Protein AF-A0A2D5GZ25-F1 (afdb_monomer_lite)

pLDDT: mean 78.48, std 19.44, range [35.41, 97.31]

Sequence (135 aa):
MCPQASTCPARTRSCSPQRFVLRSLDQDFFEEVLTRMRDPVFRQKLSERMWKSEGLFAEAKQNHGLSRARYRGRVKVQIQAYLSATAQNLKRLVKAFCFLLLAWWSRRRMTTTHTLHIPRKWDFSTRPFLFKNIC

Foldseek 3Di:
DDPCVVVDPVVPDDDDPDDDDDDDPCNVVVVVVVVVCVDPVNVVVVLVCCLPVVVLVVCCVPPVVLVDQPDDDDVSSVVSVVVSVVVVVVVVVVVVVVVVVVVVVVVVVPPPDDDDDDDDDDPPDSRDPPPPDPD

Radius of gyration: 27.46 Å; chains: 1; bounding box: 54×78×46 Å

Secondary structure (DSSP, 8-state):
--TTTTT-TTTS-S---PPP----TTHHHHHHHHHHTTSHHHHHHHHHHIIIIIHHHHHHHHHSSTTS-SSSSHHHHHHHHHHHHHHHHHHHHHHHHHHHHHHHHHHHHTTS------PPP-----S--------

Structure (mmCIF, N/CA/C/O backbone):
data_AF-A0A2D5GZ25-F1
#
_entry.id   AF-A0A2D5GZ25-F1
#
loop_
_atom_site.group_PDB
_atom_site.id
_atom_site.type_symbol
_atom_site.label_atom_id
_atom_site.label_alt_id
_atom_site.label_comp_id
_atom_site.label_asym_id
_atom_site.label_entity_id
_atom_site.label_seq_id
_atom_site.pdbx_PDB_ins_code
_atom_site.Cartn_x
_atom_site.Cartn_y
_atom_site.Cartn_z
_atom_site.occupancy
_atom_site.B_iso_or_equiv
_atom_site.auth_seq_id
_atom_site.auth_comp_id
_atom_site.auth_asym_id
_atom_site.auth_atom_id
_atom_site.pdbx_PDB_model_num
ATOM 1 N N . MET A 1 1 ? 13.428 -31.730 -21.733 1.00 55.78 1 MET A N 1
ATOM 2 C CA . MET A 1 1 ? 14.803 -31.592 -22.269 1.00 55.78 1 MET A CA 1
ATOM 3 C C . MET A 1 1 ? 14.927 -30.220 -22.915 1.00 55.78 1 MET A C 1
ATOM 5 O O . MET A 1 1 ? 13.941 -29.770 -23.479 1.00 55.78 1 MET A O 1
ATOM 9 N N . CYS A 1 2 ? 16.062 -29.525 -22.786 1.00 61.91 2 CYS A N 1
ATOM 10 C CA . CYS A 1 2 ? 16.201 -28.168 -23.331 1.00 61.91 2 CYS A CA 1
ATOM 11 C C . CYS A 1 2 ? 16.217 -28.205 -24.877 1.00 61.91 2 CYS A C 1
ATOM 13 O O . CYS A 1 2 ? 17.092 -28.868 -25.435 1.00 61.91 2 CYS A O 1
ATOM 15 N N . PRO A 1 3 ? 15.299 -27.508 -25.575 1.00 72.19 3 PRO A N 1
ATOM 16 C CA . PRO A 1 3 ? 15.180 -27.567 -27.037 1.00 72.19 3 PRO A CA 1
ATOM 17 C C . PRO A 1 3 ? 16.359 -26.915 -27.778 1.00 72.19 3 PRO A C 1
ATOM 19 O O . PRO A 1 3 ? 16.584 -27.206 -28.944 1.00 72.19 3 PRO A O 1
ATOM 22 N N . GLN A 1 4 ? 17.147 -26.078 -27.098 1.00 69.44 4 GLN A N 1
ATOM 23 C CA . GLN A 1 4 ? 18.333 -25.407 -27.650 1.00 69.44 4 GLN A CA 1
ATOM 24 C C . GLN A 1 4 ? 19.646 -26.123 -27.284 1.00 69.44 4 GLN A C 1
ATOM 26 O O . GLN A 1 4 ? 20.734 -25.570 -27.434 1.00 69.44 4 GLN A O 1
ATOM 31 N N . ALA A 1 5 ? 19.574 -27.361 -26.779 1.00 64.94 5 ALA A N 1
ATOM 32 C CA . ALA A 1 5 ? 20.740 -28.101 -26.289 1.00 64.94 5 ALA A CA 1
ATOM 33 C C . ALA A 1 5 ? 21.786 -28.436 -27.370 1.00 64.94 5 ALA A C 1
ATOM 35 O O . ALA A 1 5 ? 22.935 -28.707 -27.018 1.00 64.94 5 ALA A O 1
ATOM 36 N N . SER A 1 6 ? 21.406 -28.438 -28.651 1.00 68.19 6 SER A N 1
ATOM 37 C CA . SER A 1 6 ? 22.305 -28.655 -29.796 1.00 68.19 6 SER A CA 1
ATOM 38 C C . SER A 1 6 ? 23.146 -27.424 -30.139 1.00 68.19 6 SER A C 1
ATOM 40 O O . SER A 1 6 ? 24.282 -27.565 -30.576 1.00 68.19 6 SER A O 1
ATOM 42 N N . THR A 1 7 ? 22.606 -26.226 -29.914 1.00 68.75 7 THR A N 1
ATOM 43 C CA . THR A 1 7 ? 23.230 -24.944 -30.289 1.00 68.75 7 THR A CA 1
ATOM 44 C C . THR A 1 7 ? 23.803 -24.215 -29.073 1.00 68.75 7 THR A C 1
ATOM 46 O O . THR A 1 7 ? 24.387 -23.145 -29.203 1.00 68.75 7 THR A O 1
ATOM 49 N N . CYS A 1 8 ? 23.630 -24.772 -27.869 1.00 66.88 8 CYS A N 1
ATOM 50 C CA . CYS A 1 8 ? 24.001 -24.124 -26.621 1.00 66.88 8 CYS A CA 1
ATOM 51 C C . CYS A 1 8 ? 25.532 -24.005 -26.488 1.00 66.88 8 CYS A C 1
ATOM 53 O O . CYS A 1 8 ? 26.198 -25.018 -26.243 1.00 66.88 8 CYS A O 1
ATOM 55 N N . PRO A 1 9 ? 26.103 -22.786 -26.548 1.00 62.00 9 PRO A N 1
ATOM 56 C CA . PRO A 1 9 ? 27.545 -22.588 -26.406 1.00 62.00 9 PRO A CA 1
ATOM 57 C C . PRO A 1 9 ? 28.058 -22.957 -25.002 1.00 62.00 9 PRO A C 1
ATOM 59 O O . PRO A 1 9 ? 29.251 -23.183 -24.825 1.00 62.00 9 PRO A O 1
ATOM 62 N N . ALA A 1 10 ? 27.166 -23.069 -24.007 1.00 60.34 10 ALA A N 1
ATOM 63 C CA . ALA A 1 10 ? 27.509 -23.499 -22.651 1.00 60.34 10 ALA A CA 1
ATOM 64 C C . ALA A 1 10 ? 27.796 -25.010 -22.540 1.00 60.34 10 ALA A C 1
ATOM 66 O O . ALA A 1 10 ? 28.443 -25.431 -21.587 1.00 60.34 10 ALA A O 1
ATOM 67 N N . ARG A 1 11 ? 27.338 -25.835 -23.497 1.00 56.84 11 ARG A N 1
ATOM 68 C CA . ARG A 1 11 ? 27.581 -27.290 -23.492 1.00 56.84 11 ARG A CA 1
ATOM 69 C C . ARG A 1 11 ? 28.944 -27.661 -24.085 1.00 56.84 11 ARG A C 1
ATOM 71 O O . ARG A 1 11 ? 29.456 -28.738 -23.799 1.00 56.84 11 ARG A O 1
ATOM 78 N N . THR A 1 12 ? 29.529 -26.796 -24.913 1.00 58.59 12 THR A N 1
ATOM 79 C CA . THR A 1 12 ? 30.676 -27.138 -25.765 1.00 58.59 12 THR A CA 1
ATOM 80 C C . THR A 1 12 ? 32.055 -26.875 -25.164 1.00 58.59 12 THR A C 1
ATOM 82 O O . THR A 1 12 ? 33.028 -27.264 -25.806 1.00 58.59 12 THR A O 1
ATOM 85 N N . ARG A 1 13 ? 32.223 -26.248 -23.985 1.00 57.78 13 ARG A N 1
ATOM 86 C CA . ARG A 1 13 ? 33.580 -25.933 -23.479 1.00 57.78 13 ARG A CA 1
ATOM 87 C C . ARG A 1 13 ? 33.722 -25.961 -21.957 1.00 57.78 13 ARG A C 1
ATOM 89 O O . ARG A 1 13 ? 32.913 -25.382 -21.244 1.00 57.78 13 ARG A O 1
ATOM 96 N N . SER A 1 14 ? 34.810 -26.576 -21.486 1.00 54.69 14 SER A N 1
ATOM 97 C CA . SER A 1 14 ? 35.151 -26.743 -20.066 1.00 54.69 14 SER A CA 1
ATOM 98 C C . SER A 1 14 ? 35.968 -25.596 -19.451 1.00 54.69 14 SER A C 1
ATOM 100 O O . SER A 1 14 ? 35.922 -25.442 -18.240 1.00 54.69 14 SER A O 1
ATOM 102 N N . CYS A 1 15 ? 36.665 -24.759 -20.232 1.00 54.62 15 CYS A N 1
ATOM 103 C CA . CYS A 1 15 ? 37.500 -23.664 -19.706 1.00 54.62 15 CYS A CA 1
ATOM 104 C C . CYS A 1 15 ? 37.653 -22.523 -20.732 1.00 54.62 15 CYS A C 1
ATOM 106 O O . CYS A 1 15 ? 38.510 -22.598 -21.608 1.00 54.62 15 CYS A O 1
ATOM 108 N N . SER A 1 16 ? 36.861 -21.447 -20.647 1.00 55.41 16 SER A N 1
ATOM 109 C CA . SER A 1 16 ? 37.136 -20.207 -21.400 1.00 55.41 16 SER A CA 1
ATOM 110 C C . SER A 1 16 ? 36.870 -18.963 -20.539 1.00 55.41 16 SER A C 1
ATOM 112 O O . SER A 1 16 ? 35.940 -18.999 -19.733 1.00 55.41 16 SER A O 1
ATOM 114 N N . PRO A 1 17 ? 37.635 -17.861 -20.693 1.00 62.69 17 PRO A N 1
ATOM 115 C CA . PRO A 1 17 ? 37.488 -16.628 -19.910 1.00 62.69 17 PRO A CA 1
ATOM 116 C C . PRO A 1 17 ? 36.315 -15.759 -20.406 1.00 62.69 17 PRO A C 1
ATOM 118 O O . PRO A 1 17 ? 36.423 -14.538 -20.514 1.00 62.69 17 PRO A O 1
ATOM 121 N N . GLN A 1 18 ? 35.197 -16.378 -20.786 1.00 63.06 18 GLN A N 1
ATOM 122 C CA . GLN A 1 18 ? 34.042 -15.666 -21.326 1.00 63.06 18 GLN A CA 1
ATOM 123 C C . GLN A 1 18 ? 33.069 -15.268 -20.215 1.00 63.06 18 GLN A C 1
ATOM 125 O O . GLN A 1 18 ? 32.789 -16.032 -19.293 1.00 63.06 18 GLN A O 1
ATOM 130 N N . ARG A 1 19 ? 32.535 -14.045 -20.315 1.00 62.06 19 ARG A N 1
ATOM 131 C CA . ARG A 1 19 ? 31.477 -13.549 -19.429 1.00 62.06 19 ARG A CA 1
ATOM 132 C C . ARG A 1 19 ? 30.191 -14.331 -19.698 1.00 62.06 19 ARG A C 1
ATOM 134 O O . ARG A 1 19 ? 29.645 -14.258 -20.795 1.00 62.06 19 ARG A O 1
ATOM 141 N N . PHE A 1 20 ? 29.697 -15.044 -18.692 1.00 67.38 20 PHE A N 1
ATOM 142 C CA . PHE A 1 20 ? 28.394 -15.697 -18.755 1.00 67.38 20 PHE A CA 1
ATOM 143 C C . PHE A 1 20 ? 27.280 -14.678 -18.505 1.00 67.38 20 PHE A C 1
ATOM 145 O O . PHE A 1 20 ? 27.363 -13.874 -17.577 1.00 67.38 20 PHE A O 1
ATOM 152 N N . VAL A 1 21 ? 26.219 -14.737 -19.312 1.00 70.25 21 VAL A N 1
ATOM 153 C CA . VAL A 1 21 ? 24.970 -14.011 -19.056 1.00 70.25 21 VAL A CA 1
ATOM 154 C C . VAL A 1 21 ? 23.921 -15.038 -18.656 1.00 70.25 21 VAL A C 1
ATOM 156 O O . VAL A 1 21 ? 23.482 -15.841 -19.477 1.00 70.25 21 VAL A O 1
ATOM 159 N N . LEU A 1 22 ? 23.530 -15.029 -17.382 1.00 74.56 22 LEU A N 1
ATOM 160 C CA . LEU A 1 22 ? 22.429 -15.852 -16.899 1.00 74.56 22 LEU A CA 1
ATOM 161 C C . LEU A 1 22 ? 21.109 -15.195 -17.322 1.00 74.56 22 LEU A C 1
ATOM 163 O O . LEU A 1 22 ? 20.763 -14.116 -16.844 1.00 74.56 22 LEU A O 1
ATOM 167 N N . ARG A 1 23 ? 20.389 -15.838 -18.241 1.00 80.12 23 ARG A N 1
ATOM 168 C CA . ARG A 1 23 ? 19.057 -15.428 -18.703 1.00 80.12 23 ARG A CA 1
ATOM 169 C C . ARG A 1 23 ? 18.010 -16.376 -18.119 1.00 80.12 23 ARG A C 1
ATOM 171 O O . ARG A 1 23 ? 18.195 -17.590 -18.156 1.00 80.12 23 ARG A O 1
ATOM 178 N N . SER A 1 24 ? 16.937 -15.819 -17.557 1.00 86.19 24 SER A N 1
ATOM 179 C CA . SER A 1 24 ? 15.796 -16.606 -17.074 1.00 86.19 24 SER A CA 1
ATOM 180 C C . SER A 1 24 ? 14.993 -17.179 -18.251 1.00 86.19 24 SER A C 1
ATOM 182 O O . SER A 1 24 ? 15.032 -16.619 -19.346 1.00 86.19 24 SER A O 1
ATOM 184 N N . LEU A 1 25 ? 14.273 -18.289 -18.043 1.00 87.56 25 LEU A N 1
ATOM 185 C CA . LEU A 1 25 ? 13.398 -18.863 -19.080 1.00 87.56 25 LEU A CA 1
ATOM 186 C C . LEU A 1 25 ? 12.261 -17.901 -19.458 1.00 87.56 25 LEU A C 1
ATOM 188 O O . LEU A 1 25 ? 11.886 -17.828 -20.620 1.00 87.56 2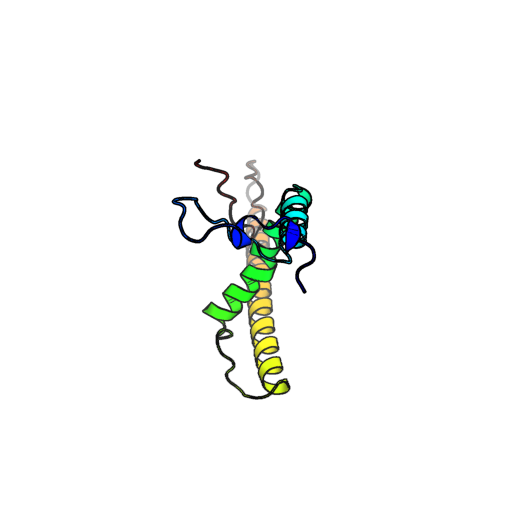5 LEU A O 1
ATOM 192 N N . ASP A 1 26 ? 11.778 -17.119 -18.491 1.00 90.00 26 ASP A N 1
ATOM 193 C CA . ASP A 1 26 ? 10.664 -16.179 -18.656 1.00 90.00 26 ASP A CA 1
ATOM 194 C C . ASP A 1 26 ? 11.123 -14.766 -19.049 1.00 90.00 26 ASP A C 1
ATOM 196 O O . ASP A 1 26 ? 10.378 -13.793 -18.910 1.00 90.00 26 ASP A O 1
ATOM 200 N N . GLN A 1 27 ? 12.367 -14.616 -19.507 1.00 88.38 27 GLN A N 1
ATOM 201 C CA . GLN A 1 27 ? 12.946 -13.303 -19.767 1.00 88.38 27 GLN A CA 1
ATOM 202 C C . GLN A 1 27 ? 12.160 -12.502 -20.808 1.00 88.38 27 GLN A C 1
ATOM 204 O O . GLN A 1 27 ? 12.026 -11.287 -20.662 1.00 88.38 27 GLN A O 1
ATOM 209 N N . ASP A 1 28 ? 11.617 -13.176 -21.817 1.00 90.56 28 ASP A N 1
ATOM 210 C CA . ASP A 1 28 ? 10.854 -12.534 -22.884 1.00 90.56 28 ASP A CA 1
ATOM 211 C C . ASP A 1 28 ? 9.608 -11.830 -22.318 1.00 90.56 28 ASP A C 1
ATOM 213 O O . ASP A 1 28 ? 9.317 -10.693 -22.689 1.00 90.56 28 ASP A O 1
ATOM 217 N N . PHE A 1 29 ? 8.946 -12.425 -21.315 1.00 92.31 29 PHE A N 1
ATOM 218 C CA . PHE A 1 29 ? 7.833 -11.787 -20.603 1.00 92.31 29 PHE A CA 1
ATOM 219 C C . PHE A 1 29 ? 8.282 -10.547 -19.826 1.00 92.31 29 PHE A C 1
ATOM 221 O O . PHE A 1 29 ? 7.594 -9.523 -19.827 1.00 92.31 29 PHE A O 1
ATOM 228 N N . PHE A 1 30 ? 9.446 -10.601 -19.170 1.00 89.94 30 PHE A N 1
ATOM 229 C CA . PHE A 1 30 ? 9.995 -9.433 -18.478 1.00 89.94 30 PHE A CA 1
ATOM 230 C C . PHE A 1 30 ? 10.311 -8.299 -19.456 1.00 89.94 30 PHE A C 1
ATOM 232 O O . PHE A 1 30 ? 9.987 -7.145 -19.177 1.00 89.94 30 PHE A O 1
ATOM 239 N N . GLU A 1 31 ? 10.905 -8.601 -20.610 1.00 92.69 31 GLU A N 1
ATOM 240 C CA . GLU A 1 31 ? 11.197 -7.605 -21.646 1.00 92.69 31 GLU A CA 1
ATOM 241 C C . GLU A 1 31 ? 9.931 -6.993 -22.239 1.00 92.69 31 GLU A C 1
ATOM 243 O O . GLU A 1 31 ? 9.862 -5.777 -22.447 1.00 92.69 31 GLU A O 1
ATOM 248 N N . GLU A 1 32 ? 8.904 -7.807 -22.456 1.00 93.81 32 GLU A N 1
ATOM 249 C CA . GLU A 1 32 ? 7.600 -7.360 -22.926 1.00 93.81 32 GLU A CA 1
ATOM 250 C C . GLU A 1 32 ? 6.957 -6.386 -21.924 1.00 93.81 32 GLU A C 1
ATOM 252 O O . GLU A 1 32 ? 6.532 -5.284 -22.289 1.00 93.81 32 GLU A O 1
ATOM 257 N N . VAL A 1 33 ? 6.957 -6.736 -20.632 1.00 91.56 33 VAL A N 1
ATOM 258 C CA . VAL A 1 33 ? 6.477 -5.859 -19.554 1.00 91.56 33 VAL A CA 1
ATOM 259 C C . VAL A 1 33 ? 7.300 -4.573 -19.491 1.00 91.56 33 VAL A C 1
ATOM 261 O O . VAL A 1 33 ? 6.721 -3.489 -19.479 1.00 91.56 33 VAL A O 1
ATOM 264 N N . LEU A 1 34 ? 8.633 -4.649 -19.522 1.00 91.38 34 LEU A N 1
ATOM 265 C CA . LEU A 1 34 ? 9.510 -3.470 -19.518 1.00 91.38 34 LEU A CA 1
ATOM 266 C C . LEU A 1 34 ? 9.271 -2.561 -20.728 1.00 91.38 34 LEU A C 1
ATOM 268 O O . LEU A 1 34 ? 9.388 -1.337 -20.633 1.00 91.38 34 LEU A O 1
ATOM 272 N N . THR A 1 35 ? 8.925 -3.140 -21.875 1.00 92.81 35 THR A N 1
ATOM 273 C CA . THR A 1 35 ? 8.547 -2.389 -23.074 1.00 92.81 35 THR A CA 1
ATOM 274 C C . THR A 1 35 ? 7.231 -1.653 -22.861 1.00 92.81 35 THR A C 1
ATOM 276 O O . THR A 1 35 ? 7.170 -0.451 -23.108 1.00 92.81 35 THR A O 1
ATOM 279 N N . ARG A 1 36 ? 6.221 -2.307 -22.278 1.00 9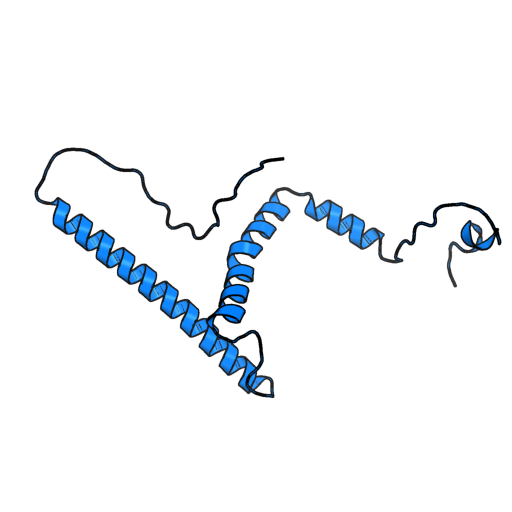0.00 36 ARG A N 1
ATOM 280 C CA . ARG A 1 36 ? 4.960 -1.651 -21.889 1.00 90.00 36 ARG A CA 1
ATOM 281 C C . ARG A 1 36 ? 5.154 -0.565 -20.829 1.00 90.00 36 ARG A C 1
ATOM 283 O O . ARG A 1 36 ? 4.521 0.481 -20.904 1.00 90.00 36 ARG A O 1
ATOM 290 N N . MET A 1 37 ? 6.069 -0.757 -19.877 1.00 90.69 37 MET A N 1
ATOM 291 C CA . MET A 1 37 ? 6.373 0.234 -18.834 1.00 90.69 37 MET A CA 1
ATOM 292 C C . MET A 1 37 ? 7.006 1.531 -19.372 1.00 90.69 37 MET A C 1
ATOM 294 O O . MET A 1 37 ? 7.059 2.537 -18.655 1.00 90.69 37 MET A O 1
ATOM 298 N N . ARG A 1 38 ? 7.511 1.535 -20.614 1.00 90.62 38 ARG A N 1
ATOM 299 C CA . ARG A 1 38 ? 8.048 2.743 -21.262 1.00 90.62 38 ARG A CA 1
ATOM 300 C C . ARG A 1 38 ? 6.958 3.708 -21.724 1.00 90.62 38 ARG A C 1
ATOM 302 O O . ARG A 1 38 ? 7.268 4.887 -21.885 1.00 90.62 38 ARG A O 1
ATOM 309 N N . ASP A 1 39 ? 5.719 3.244 -21.875 1.00 93.56 39 ASP A N 1
ATOM 310 C CA . ASP A 1 39 ? 4.584 4.084 -22.255 1.00 93.56 39 ASP A CA 1
ATOM 311 C C . ASP A 1 39 ? 4.401 5.246 -21.246 1.00 93.56 39 ASP A C 1
ATOM 313 O O . ASP A 1 39 ? 4.332 5.011 -20.029 1.00 93.56 39 ASP A O 1
ATOM 317 N N . PRO A 1 40 ? 4.329 6.514 -21.703 1.00 92.56 40 PRO A N 1
ATOM 318 C CA . PRO A 1 40 ? 4.076 7.657 -20.826 1.00 92.56 40 PRO A CA 1
ATOM 319 C C . PRO A 1 40 ? 2.785 7.523 -20.005 1.00 92.56 40 PRO A C 1
ATOM 321 O O . PRO A 1 40 ? 2.762 7.938 -18.842 1.00 92.56 40 PRO A O 1
ATOM 324 N N . VAL A 1 41 ? 1.735 6.907 -20.557 1.00 93.38 41 VAL A N 1
ATOM 325 C CA . VAL A 1 41 ? 0.468 6.682 -19.846 1.00 93.38 41 VAL A CA 1
ATOM 326 C C . VAL A 1 41 ? 0.687 5.728 -18.677 1.00 93.38 41 VAL A C 1
ATOM 328 O O . VAL A 1 41 ? 0.243 5.998 -17.556 1.00 93.38 41 VAL A O 1
ATOM 331 N N . PHE A 1 42 ? 1.435 4.645 -18.904 1.00 92.38 42 PHE A N 1
ATOM 332 C CA . PHE A 1 42 ? 1.785 3.691 -17.857 1.00 92.38 42 PHE A CA 1
ATOM 333 C C . PHE A 1 42 ? 2.563 4.375 -16.728 1.00 92.38 42 PHE A C 1
ATOM 335 O O . PHE A 1 42 ? 2.221 4.226 -15.553 1.00 92.38 42 PHE A O 1
ATOM 342 N N . ARG A 1 43 ? 3.567 5.191 -17.071 1.00 90.25 43 ARG A N 1
ATOM 343 C CA . ARG A 1 43 ? 4.368 5.938 -16.087 1.00 90.25 43 ARG A CA 1
ATOM 344 C C . ARG A 1 43 ? 3.521 6.892 -15.251 1.00 90.25 43 ARG A C 1
ATOM 346 O O . ARG A 1 43 ? 3.709 6.974 -14.036 1.00 90.25 43 ARG A O 1
ATOM 353 N N . GLN A 1 44 ? 2.563 7.585 -15.867 1.00 91.81 44 GLN A N 1
ATOM 354 C CA . GLN A 1 44 ? 1.647 8.461 -15.139 1.00 91.81 44 GLN A CA 1
ATOM 355 C C . GLN A 1 44 ? 0.774 7.671 -14.156 1.00 91.81 44 GLN A C 1
ATOM 357 O O . GLN A 1 44 ? 0.649 8.067 -12.996 1.00 91.81 44 GLN A O 1
ATOM 362 N N . LYS A 1 45 ? 0.200 6.541 -14.587 1.00 92.56 45 LYS A N 1
ATOM 363 C CA . LYS A 1 45 ? -0.613 5.672 -13.719 1.00 92.56 45 LYS A CA 1
ATOM 364 C C . LYS A 1 45 ? 0.206 5.075 -12.576 1.00 92.56 45 LYS A C 1
ATOM 366 O O . LYS A 1 45 ? -0.278 5.031 -11.446 1.00 92.56 45 LYS A O 1
ATOM 371 N N . LEU A 1 46 ? 1.452 4.686 -12.844 1.00 90.94 46 LEU A N 1
ATOM 372 C CA . LEU A 1 46 ? 2.377 4.188 -11.830 1.00 90.94 46 LEU A CA 1
ATOM 373 C C . LEU A 1 46 ? 2.683 5.265 -10.782 1.00 90.94 46 LEU A C 1
ATOM 375 O O . LEU A 1 46 ? 2.566 5.013 -9.585 1.00 90.94 46 LEU A O 1
ATOM 379 N N . SER A 1 47 ? 2.984 6.489 -11.227 1.00 90.19 47 SER A N 1
ATOM 380 C CA . SER A 1 47 ? 3.171 7.632 -10.329 1.00 90.19 47 SER A CA 1
ATOM 381 C C . SER A 1 47 ? 1.923 7.877 -9.478 1.00 90.19 47 SER A C 1
ATOM 383 O O . SER A 1 47 ? 2.031 8.052 -8.266 1.00 90.19 47 SER A O 1
ATOM 385 N N . GLU A 1 48 ? 0.727 7.821 -10.074 1.00 91.94 48 GLU A N 1
ATOM 386 C CA . GLU A 1 48 ? -0.530 7.968 -9.338 1.00 91.94 48 GLU A CA 1
ATOM 387 C C . GLU A 1 48 ? -0.759 6.901 -8.275 1.00 91.94 48 GLU A C 1
ATOM 389 O O . GLU A 1 48 ? -1.181 7.233 -7.168 1.00 91.94 48 GLU A O 1
ATOM 394 N N . ARG A 1 49 ? -0.455 5.639 -8.578 1.00 93.00 49 ARG A N 1
ATOM 395 C CA . ARG A 1 49 ? -0.527 4.543 -7.609 1.00 93.00 49 ARG A CA 1
ATOM 396 C C . ARG A 1 49 ? 0.403 4.781 -6.421 1.00 93.00 49 ARG A C 1
ATOM 398 O O . ARG A 1 49 ? -0.011 4.552 -5.285 1.00 93.00 49 ARG A O 1
ATOM 405 N N . MET A 1 50 ? 1.614 5.265 -6.689 1.00 90.12 50 MET A N 1
ATOM 406 C CA . MET A 1 50 ? 2.642 5.483 -5.674 1.00 90.12 50 MET A CA 1
ATOM 407 C C . MET A 1 50 ? 2.196 6.508 -4.621 1.00 90.12 50 MET A C 1
ATOM 409 O O . MET A 1 50 ? 2.255 6.238 -3.424 1.00 90.12 50 MET A O 1
ATOM 413 N N . TRP A 1 51 ? 1.673 7.668 -5.035 1.00 85.62 51 TRP A N 1
ATOM 414 C CA . TRP A 1 51 ? 1.251 8.689 -4.065 1.00 85.62 51 TRP A CA 1
ATOM 415 C C . TRP A 1 51 ? -0.168 8.488 -3.521 1.00 85.62 51 TRP A C 1
ATOM 417 O O . TRP A 1 51 ? -0.437 8.896 -2.392 1.00 85.62 51 TRP A O 1
ATOM 427 N N . LYS A 1 52 ? -1.077 7.863 -4.286 1.00 89.56 52 LYS A N 1
ATOM 428 C CA . LYS A 1 52 ? -2.423 7.519 -3.804 1.00 89.56 52 LYS A CA 1
ATOM 429 C C . LYS A 1 52 ? -2.354 6.235 -2.985 1.00 89.56 52 LYS A C 1
ATOM 431 O O . LYS A 1 52 ? -2.230 6.275 -1.771 1.00 89.56 52 LYS A O 1
ATOM 436 N N . SER A 1 53 ? -2.428 5.082 -3.638 1.00 91.69 53 SER A N 1
ATOM 437 C CA . SER A 1 53 ? -2.626 3.793 -2.977 1.00 91.69 53 SER A CA 1
ATOM 438 C C . SER A 1 53 ? -1.462 3.406 -2.068 1.00 91.69 53 SER A C 1
ATOM 440 O O . SER A 1 53 ? -1.680 3.078 -0.905 1.00 91.69 53 SER A O 1
ATOM 442 N N . GLU A 1 54 ? -0.228 3.449 -2.565 1.00 93.38 54 GLU A N 1
ATOM 443 C CA . GLU A 1 54 ? 0.937 3.012 -1.786 1.00 93.38 54 GLU A CA 1
ATOM 444 C C . GLU A 1 54 ? 1.219 3.965 -0.620 1.00 93.38 54 GLU A C 1
ATOM 446 O O . GLU A 1 54 ? 1.495 3.501 0.486 1.00 93.38 54 GLU A O 1
ATOM 451 N N . GLY A 1 55 ? 1.030 5.273 -0.820 1.00 92.44 55 GLY A N 1
ATOM 452 C CA . GLY A 1 55 ? 1.079 6.274 0.247 1.00 92.44 55 GLY A CA 1
ATOM 453 C C . GLY A 1 55 ? 0.087 5.993 1.383 1.00 92.44 55 GLY A C 1
ATOM 454 O O . GLY A 1 55 ? 0.463 6.041 2.555 1.00 92.44 55 GLY A O 1
ATOM 455 N N . LEU A 1 56 ? -1.156 5.615 1.058 1.00 92.50 56 LEU A N 1
ATOM 456 C CA . LEU A 1 56 ? -2.167 5.229 2.055 1.00 92.50 56 LEU A CA 1
ATOM 457 C C . LEU A 1 56 ? -1.733 4.007 2.875 1.00 92.50 56 LEU A C 1
ATOM 459 O O . LEU A 1 56 ? -1.880 3.994 4.101 1.00 92.50 56 LEU A O 1
ATOM 463 N N . PHE A 1 57 ? -1.179 2.990 2.212 1.00 93.38 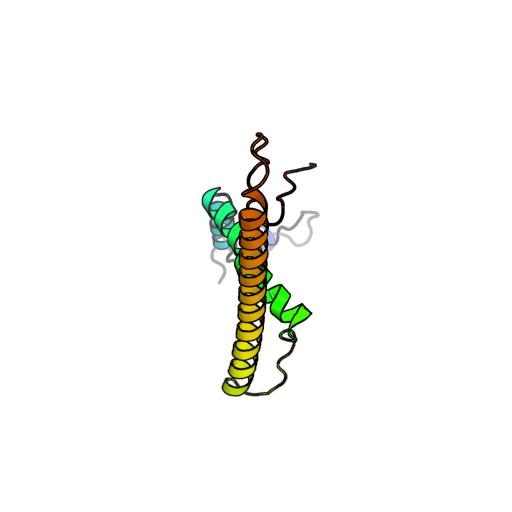57 PHE A N 1
ATOM 464 C CA . PHE A 1 57 ? -0.681 1.789 2.883 1.00 93.38 57 PHE A CA 1
ATOM 465 C C . PHE A 1 57 ? 0.566 2.068 3.724 1.00 93.38 57 PHE A C 1
ATOM 467 O O . PHE A 1 57 ? 0.700 1.506 4.812 1.00 93.38 57 PHE A O 1
ATOM 474 N N . ALA A 1 58 ? 1.462 2.940 3.260 1.00 94.56 58 ALA A N 1
ATOM 475 C CA . ALA A 1 58 ? 2.626 3.371 4.022 1.00 94.56 58 ALA A CA 1
ATOM 476 C C . ALA A 1 58 ? 2.200 4.100 5.306 1.00 94.56 58 ALA A C 1
ATOM 478 O O . ALA A 1 58 ? 2.654 3.733 6.390 1.00 94.56 58 ALA A O 1
ATOM 479 N N . GLU A 1 59 ? 1.256 5.045 5.214 1.00 94.38 59 GLU A N 1
ATOM 480 C CA . GLU A 1 59 ? 0.674 5.712 6.387 1.00 94.38 59 GLU A CA 1
ATOM 481 C C . GLU A 1 59 ? 0.028 4.698 7.344 1.00 94.38 59 GLU A C 1
ATOM 483 O O . GLU A 1 59 ? 0.230 4.781 8.555 1.00 94.38 59 GLU A O 1
ATOM 488 N N . ALA A 1 60 ? -0.714 3.713 6.826 1.00 94.62 60 ALA A N 1
ATOM 489 C CA . ALA A 1 60 ? -1.366 2.696 7.653 1.00 94.62 60 ALA A CA 1
ATOM 490 C C . ALA A 1 60 ? -0.345 1.849 8.429 1.00 94.62 60 ALA A C 1
ATOM 492 O O . ALA A 1 60 ? -0.542 1.541 9.606 1.00 94.62 60 ALA A O 1
ATOM 493 N N . LYS A 1 61 ? 0.767 1.490 7.781 1.00 93.38 61 LYS A N 1
ATOM 494 C CA . LYS A 1 61 ? 1.840 0.708 8.400 1.00 93.38 61 LYS A CA 1
ATOM 495 C C . LYS A 1 61 ? 2.596 1.500 9.464 1.00 93.38 61 LYS A C 1
ATOM 497 O O . LYS A 1 61 ? 2.812 0.952 10.541 1.00 93.38 61 LYS A O 1
ATOM 502 N N . GLN A 1 62 ? 2.969 2.748 9.169 1.00 93.75 62 GLN A N 1
ATOM 503 C CA . GLN A 1 62 ? 3.806 3.571 10.050 1.00 93.75 62 GLN A CA 1
ATOM 504 C C . GLN A 1 62 ? 3.019 4.185 11.212 1.00 93.75 62 GLN A C 1
ATOM 506 O O . GLN A 1 62 ? 3.440 4.090 12.359 1.00 93.75 62 GLN A O 1
ATOM 511 N N . ASN A 1 63 ? 1.847 4.764 10.935 1.00 92.12 63 ASN A N 1
ATOM 512 C CA . ASN A 1 63 ? 1.106 5.564 11.917 1.00 92.12 63 ASN A CA 1
ATOM 513 C C . ASN A 1 63 ? -0.055 4.805 12.576 1.00 92.12 63 ASN A C 1
ATOM 515 O O . ASN A 1 63 ? -0.521 5.208 13.637 1.00 92.12 63 ASN A O 1
ATOM 519 N N . HIS A 1 64 ? -0.547 3.725 11.957 1.00 92.44 64 HIS A N 1
ATOM 520 C CA . HIS A 1 64 ? -1.734 2.992 12.426 1.00 92.44 64 HIS A CA 1
ATOM 521 C C . HIS A 1 64 ? -1.458 1.514 12.741 1.00 92.44 64 HIS A C 1
ATOM 523 O O . HIS A 1 64 ? -2.392 0.719 12.850 1.00 92.44 64 HIS A O 1
ATOM 529 N N . GLY A 1 65 ? -0.183 1.138 12.894 1.00 90.25 65 GLY A N 1
ATOM 530 C CA . GLY A 1 65 ? 0.220 -0.178 13.395 1.00 90.25 65 GLY A CA 1
ATOM 531 C C . GLY A 1 65 ? -0.092 -1.355 12.466 1.00 90.25 65 GLY A C 1
ATOM 532 O O . GLY A 1 65 ? -0.050 -2.500 12.910 1.00 90.25 65 GLY A O 1
ATOM 533 N N . LEU A 1 66 ? -0.377 -1.114 11.180 1.00 93.75 66 LEU A N 1
ATOM 534 C CA . LEU A 1 66 ? -0.696 -2.172 10.209 1.00 93.75 66 LEU A CA 1
ATOM 535 C C . LEU A 1 66 ? 0.554 -2.911 9.679 1.00 93.75 66 LEU A C 1
ATOM 537 O O . LEU A 1 66 ? 0.452 -3.764 8.803 1.00 93.75 66 LEU A O 1
ATOM 541 N N . SER A 1 67 ? 1.746 -2.593 10.199 1.00 93.06 67 SER A N 1
ATOM 542 C CA . SER A 1 67 ? 2.990 -3.319 9.894 1.00 93.06 67 SER A CA 1
ATOM 543 C C . SER A 1 67 ? 2.962 -4.762 10.419 1.00 93.06 67 SER A C 1
ATOM 545 O O . SER A 1 67 ? 3.585 -5.653 9.844 1.00 93.06 67 SER A O 1
ATOM 547 N N . ARG A 1 68 ? 2.201 -5.017 11.494 1.00 92.50 68 ARG A N 1
ATOM 548 C CA . ARG A 1 68 ? 2.027 -6.348 12.084 1.00 92.50 68 ARG A CA 1
ATOM 549 C C . ARG A 1 68 ? 0.546 -6.650 12.302 1.00 92.50 68 ARG A C 1
ATOM 551 O O . ARG A 1 68 ? -0.229 -5.793 12.728 1.00 92.50 68 ARG A O 1
ATOM 558 N N . ALA A 1 69 ? 0.160 -7.896 12.051 1.00 93.62 69 ALA A N 1
ATOM 559 C CA . ALA A 1 69 ? -1.145 -8.398 12.456 1.00 93.62 69 ALA A CA 1
ATOM 560 C C . ALA A 1 69 ? -1.148 -8.592 13.978 1.00 93.62 69 ALA A C 1
ATOM 562 O O . ALA A 1 69 ? -0.363 -9.380 14.506 1.00 93.62 69 ALA A O 1
ATOM 563 N N . ARG A 1 70 ? -2.019 -7.868 14.688 1.00 91.69 70 ARG A N 1
ATOM 564 C CA . ARG A 1 70 ? -2.151 -7.990 16.149 1.00 91.69 70 ARG A CA 1
ATOM 565 C C . ARG A 1 70 ? -2.886 -9.268 16.546 1.00 91.69 70 ARG A C 1
ATOM 567 O O . ARG A 1 70 ? -2.645 -9.816 17.616 1.00 91.69 70 ARG A O 1
ATOM 574 N N . TYR A 1 71 ? -3.775 -9.741 15.679 1.00 92.94 71 TYR A N 1
ATOM 575 C CA . TYR A 1 71 ? -4.600 -10.922 15.897 1.00 92.94 71 TYR A CA 1
ATOM 576 C C . TYR A 1 71 ? -4.294 -12.008 14.865 1.00 92.94 71 TYR A C 1
ATOM 578 O O . TYR A 1 71 ? -3.812 -11.726 13.769 1.00 92.94 71 TYR A O 1
ATOM 586 N N . ARG A 1 72 ? -4.618 -13.260 15.202 1.00 93.81 72 ARG A N 1
ATOM 587 C CA . ARG A 1 72 ? -4.559 -14.398 14.274 1.00 93.81 72 ARG A CA 1
ATOM 588 C C . ARG A 1 72 ? -5.944 -14.693 13.692 1.00 93.81 72 ARG A C 1
ATOM 590 O O . ARG A 1 72 ? -6.951 -14.554 14.385 1.00 93.81 72 ARG A O 1
ATOM 597 N N . GLY A 1 73 ? -5.972 -15.135 12.436 1.00 95.88 73 GLY A N 1
ATOM 598 C CA . GLY A 1 73 ? -7.194 -15.473 11.698 1.00 95.88 73 GLY A CA 1
ATOM 599 C C . GLY A 1 73 ? -7.716 -14.328 10.823 1.00 95.88 73 GLY A C 1
ATOM 600 O O . GLY A 1 73 ? -7.659 -13.158 11.202 1.00 95.88 73 GLY A O 1
ATOM 601 N N . ARG A 1 74 ? -8.242 -14.680 9.640 1.00 96.06 74 ARG A N 1
ATOM 602 C CA . ARG A 1 74 ? -8.648 -13.729 8.584 1.00 96.06 74 ARG A CA 1
ATOM 603 C C . ARG A 1 74 ? -9.623 -12.667 9.088 1.00 96.06 74 ARG A C 1
ATOM 605 O O . ARG A 1 74 ? -9.361 -11.485 8.910 1.00 96.06 74 ARG A O 1
ATOM 612 N N . VAL A 1 75 ? -10.680 -13.087 9.783 1.00 97.31 75 VAL A N 1
ATOM 613 C CA . VAL A 1 75 ? -11.738 -12.191 10.279 1.00 97.31 75 VAL A CA 1
ATOM 614 C C . VAL A 1 75 ? -11.175 -11.118 11.215 1.00 97.31 75 VAL A C 1
ATOM 616 O O . VAL A 1 75 ? -11.447 -9.933 11.046 1.00 97.31 75 VAL A O 1
ATOM 619 N N . LYS A 1 76 ? -10.325 -11.502 12.173 1.00 96.56 76 LYS A N 1
ATOM 620 C CA . LYS A 1 76 ? -9.763 -10.554 13.149 1.00 96.56 76 LYS A CA 1
ATOM 621 C C . LYS A 1 76 ? -8.780 -9.572 12.504 1.00 96.56 76 LYS A C 1
ATOM 623 O O . LYS A 1 76 ? -8.773 -8.394 12.853 1.00 96.56 76 LYS A O 1
ATOM 628 N N . VAL A 1 77 ? -7.982 -10.032 11.538 1.00 96.19 77 VAL A N 1
ATOM 629 C CA . VAL A 1 77 ? -7.075 -9.161 10.767 1.00 96.19 77 VAL A CA 1
ATOM 630 C C . VAL A 1 77 ? -7.858 -8.204 9.865 1.00 96.19 77 VAL A C 1
ATOM 632 O O . VAL A 1 77 ? -7.485 -7.040 9.748 1.00 96.19 77 VAL A O 1
ATOM 635 N N . GLN A 1 78 ? -8.970 -8.652 9.277 1.00 96.62 78 GLN A N 1
ATOM 636 C CA . GLN A 1 78 ? -9.861 -7.786 8.502 1.00 96.62 78 GLN A CA 1
ATOM 637 C C . GLN A 1 78 ? -10.443 -6.668 9.368 1.00 96.62 78 GLN A C 1
ATOM 639 O O . GLN A 1 78 ? -10.378 -5.510 8.968 1.00 96.62 78 GLN A O 1
ATOM 644 N N . ILE A 1 79 ? -10.920 -6.983 10.577 1.00 96.62 79 ILE A N 1
ATOM 645 C CA . ILE A 1 79 ? -11.408 -5.969 11.524 1.00 96.62 79 ILE A CA 1
ATOM 646 C C . ILE A 1 79 ? -10.314 -4.935 11.825 1.00 96.62 79 ILE A C 1
ATOM 648 O O . ILE A 1 79 ? -10.570 -3.736 11.731 1.00 96.62 79 ILE A O 1
ATOM 652 N N . GLN A 1 80 ? -9.083 -5.376 12.117 1.00 95.50 80 GLN A N 1
ATOM 653 C CA . GLN A 1 80 ? -7.946 -4.469 12.323 1.00 95.50 80 GLN A CA 1
ATOM 654 C C . GLN A 1 80 ? -7.738 -3.546 11.110 1.00 95.50 80 GLN A C 1
ATOM 656 O O . GLN A 1 80 ? -7.626 -2.334 11.276 1.00 95.50 80 GLN A O 1
ATOM 661 N N . ALA A 1 81 ? -7.729 -4.099 9.894 1.00 95.38 81 ALA A N 1
ATOM 662 C CA . ALA A 1 81 ? -7.550 -3.322 8.672 1.00 95.38 81 ALA A CA 1
ATOM 663 C C . ALA A 1 81 ? -8.684 -2.305 8.445 1.00 95.38 81 ALA A C 1
ATOM 665 O O . ALA A 1 81 ? -8.409 -1.154 8.101 1.00 95.38 81 ALA A O 1
ATOM 666 N N . TYR A 1 82 ? -9.943 -2.692 8.677 1.00 96.12 82 TYR A N 1
ATOM 667 C CA . TYR A 1 82 ? -11.097 -1.802 8.524 1.00 96.12 82 TYR A CA 1
ATOM 668 C C . TYR A 1 82 ? -11.080 -0.650 9.528 1.00 96.12 82 TYR A C 1
ATOM 670 O O . TYR A 1 82 ? -11.337 0.495 9.151 1.00 96.12 82 TYR A O 1
ATOM 678 N N . LEU A 1 83 ? -10.724 -0.918 10.785 1.00 96.00 83 LEU A N 1
ATOM 679 C CA . LEU A 1 83 ? -10.595 0.124 11.803 1.00 96.00 83 LEU A CA 1
ATOM 680 C C . LEU A 1 83 ? -9.453 1.094 11.472 1.00 96.00 83 LEU A C 1
ATOM 682 O O . LEU A 1 83 ? -9.651 2.308 11.535 1.00 96.00 83 LEU A O 1
ATOM 686 N N . SER A 1 84 ? -8.292 0.591 11.034 1.00 95.88 84 SER A N 1
ATOM 687 C CA . SER A 1 84 ? -7.183 1.442 10.574 1.00 95.88 84 SER A CA 1
ATOM 688 C C . SER A 1 84 ? -7.589 2.321 9.384 1.00 95.88 84 SER A C 1
ATOM 690 O O . SER A 1 84 ? -7.322 3.523 9.393 1.00 95.88 84 SER A O 1
ATOM 692 N N . ALA A 1 85 ? -8.278 1.761 8.385 1.00 95.62 85 ALA A N 1
ATOM 693 C CA . ALA A 1 85 ? -8.767 2.520 7.231 1.00 95.62 85 ALA A CA 1
ATOM 694 C C . ALA A 1 85 ? -9.805 3.584 7.633 1.00 95.62 85 ALA A C 1
ATOM 696 O O . ALA A 1 85 ? -9.767 4.714 7.145 1.00 95.62 85 ALA A O 1
ATOM 697 N N . THR A 1 86 ? -10.694 3.254 8.573 1.00 97.00 86 THR A N 1
ATOM 698 C CA . THR A 1 86 ? -11.689 4.192 9.114 1.00 97.00 86 THR A CA 1
ATOM 699 C C . THR A 1 86 ? -11.011 5.371 9.807 1.00 97.00 86 THR A C 1
ATOM 701 O O . THR A 1 86 ? -11.353 6.521 9.531 1.00 97.00 86 THR A O 1
ATOM 704 N N . ALA A 1 87 ? -9.992 5.113 10.633 1.00 96.06 87 ALA A N 1
ATOM 705 C CA . ALA A 1 87 ? -9.223 6.165 11.295 1.00 96.06 87 ALA A CA 1
ATOM 706 C C . ALA A 1 87 ? -8.536 7.103 10.284 1.00 96.06 87 ALA A C 1
ATOM 708 O O . ALA A 1 87 ? -8.589 8.326 10.429 1.00 96.06 87 ALA A O 1
ATOM 709 N N . GLN A 1 88 ? -7.945 6.548 9.221 1.00 95.00 88 GLN A N 1
ATOM 710 C CA . GLN A 1 88 ? -7.341 7.342 8.146 1.00 95.00 88 GLN A CA 1
ATOM 711 C C . GLN A 1 88 ? -8.366 8.218 7.413 1.00 95.00 88 GLN A C 1
ATOM 713 O O . GLN A 1 88 ? -8.090 9.383 7.118 1.00 95.00 88 GLN A O 1
ATOM 718 N N . ASN A 1 89 ? -9.553 7.681 7.124 1.00 95.44 89 ASN A N 1
ATOM 719 C CA . ASN A 1 89 ? -10.623 8.433 6.470 1.00 95.44 89 ASN A CA 1
ATOM 720 C C . ASN A 1 89 ? -11.147 9.558 7.367 1.00 95.44 89 ASN A C 1
ATOM 722 O O . ASN A 1 89 ? -11.287 10.690 6.902 1.00 95.44 89 ASN A O 1
ATOM 726 N N . LEU A 1 90 ? -11.343 9.287 8.660 1.00 96.88 90 LEU A N 1
ATOM 727 C CA . LEU A 1 90 ? -11.770 10.293 9.628 1.00 96.88 90 LEU A CA 1
ATOM 728 C C . LEU A 1 90 ? -10.753 11.437 9.739 1.00 96.88 90 LEU A C 1
ATOM 730 O O . LEU A 1 90 ? -11.133 12.604 9.681 1.00 96.88 90 LEU A O 1
ATOM 734 N N . LYS A 1 91 ? -9.452 11.125 9.789 1.00 95.00 91 LYS A N 1
ATOM 735 C CA . LYS A 1 91 ? -8.375 12.130 9.784 1.00 95.00 91 LYS A CA 1
ATOM 736 C C . LYS A 1 91 ? -8.459 13.062 8.568 1.00 95.00 91 LYS A C 1
ATOM 738 O O . LYS A 1 91 ? -8.263 14.270 8.699 1.00 95.00 91 LYS A O 1
ATOM 743 N N . ARG A 1 92 ? -8.769 12.523 7.384 1.00 94.19 92 ARG A N 1
ATOM 744 C CA . ARG A 1 92 ? -8.930 13.314 6.150 1.00 94.19 92 ARG A CA 1
ATOM 745 C C . ARG A 1 92 ? -10.198 14.162 6.169 1.00 94.19 92 ARG A C 1
ATOM 747 O O . ARG A 1 92 ? -10.125 15.326 5.784 1.00 94.19 92 ARG A O 1
ATOM 754 N N . LEU A 1 93 ? -11.316 13.618 6.654 1.00 96.56 93 LEU A N 1
ATOM 755 C CA . LEU A 1 93 ? -12.573 14.357 6.805 1.00 96.56 93 LEU A CA 1
ATOM 756 C C . LEU A 1 93 ? -12.419 15.541 7.758 1.00 96.56 93 LEU A C 1
ATOM 758 O O . LEU A 1 93 ? -12.782 16.654 7.394 1.00 96.56 93 LEU A O 1
ATOM 762 N N . VAL A 1 94 ? -11.814 15.333 8.931 1.00 96.75 94 VAL A N 1
ATOM 763 C CA . VAL A 1 94 ? -11.555 16.411 9.897 1.00 96.75 94 VAL A CA 1
ATOM 764 C C . VAL A 1 94 ? -10.665 17.484 9.275 1.00 96.75 94 VAL A C 1
ATOM 766 O O . VAL A 1 94 ? -10.991 18.664 9.347 1.00 96.75 94 VAL A O 1
ATOM 769 N N . LYS A 1 95 ? -9.588 17.096 8.580 1.00 94.62 95 LYS A N 1
ATOM 770 C CA . LYS A 1 95 ? -8.716 18.053 7.881 1.00 94.62 95 LYS A CA 1
ATOM 771 C C . LYS A 1 95 ? -9.476 18.871 6.831 1.00 94.62 95 LYS A C 1
ATOM 773 O O . LYS A 1 95 ? -9.288 20.084 6.760 1.00 94.62 95 LYS A O 1
ATOM 778 N N . ALA A 1 96 ? -10.324 18.225 6.029 1.00 94.31 96 ALA A N 1
ATOM 779 C CA . ALA A 1 96 ? -11.140 18.897 5.022 1.00 94.31 96 ALA A CA 1
ATOM 780 C C . ALA A 1 96 ? -12.161 19.843 5.667 1.00 94.31 96 ALA A C 1
ATOM 782 O O . ALA A 1 96 ? -12.282 20.990 5.251 1.00 94.31 96 ALA A O 1
ATOM 783 N N . PHE A 1 97 ? -12.840 19.398 6.723 1.00 95.19 97 PHE A N 1
ATOM 784 C CA . PHE A 1 97 ? -13.807 20.204 7.456 1.00 95.19 97 PHE A CA 1
ATOM 785 C C . PHE A 1 97 ? -13.155 21.431 8.103 1.00 95.19 97 PHE A C 1
ATOM 787 O O . PHE A 1 97 ? -13.625 22.548 7.903 1.00 95.19 97 PHE A O 1
ATOM 794 N N . CYS A 1 98 ? -12.022 21.263 8.791 1.00 94.38 98 CYS A N 1
ATOM 795 C CA . CYS A 1 98 ? -11.253 22.380 9.340 1.00 94.38 98 CYS A CA 1
ATOM 796 C C . CYS A 1 98 ? -10.819 23.360 8.246 1.00 94.38 98 CYS A C 1
ATOM 798 O O . CYS A 1 98 ? -10.936 24.568 8.430 1.00 94.38 98 CYS A O 1
ATOM 800 N N . PHE A 1 99 ? -10.364 22.864 7.091 1.00 93.19 99 PHE A N 1
ATOM 801 C CA . PHE A 1 99 ? -10.020 23.730 5.966 1.00 93.19 99 PHE A CA 1
ATOM 802 C C . PHE A 1 99 ? -11.228 24.530 5.460 1.00 93.19 99 PHE A C 1
ATOM 804 O O . PHE A 1 99 ? -11.116 25.738 5.258 1.00 93.19 99 PHE A O 1
ATOM 811 N N . LEU A 1 100 ? -12.389 23.888 5.307 1.00 93.06 100 LEU A N 1
ATOM 812 C CA . LEU A 1 100 ? -13.625 24.556 4.898 1.00 93.06 100 LEU A CA 1
ATOM 813 C C . LEU A 1 100 ? -14.059 25.619 5.911 1.00 93.06 100 LEU A C 1
ATOM 815 O O . LEU A 1 100 ? -14.414 26.723 5.504 1.00 93.06 100 LEU A O 1
ATOM 819 N N . LEU A 1 101 ? -13.973 25.331 7.213 1.00 92.38 101 LEU A N 1
ATOM 820 C CA . LEU A 1 101 ? -14.268 26.301 8.269 1.00 92.38 101 LEU A CA 1
ATOM 821 C C . LEU A 1 101 ? -13.311 27.497 8.235 1.00 92.38 101 LEU A C 1
ATOM 823 O O . LEU A 1 101 ? -13.759 28.638 8.319 1.00 92.38 101 LEU A O 1
ATOM 827 N N . LEU A 1 102 ? -12.007 27.261 8.064 1.00 91.19 102 LEU A N 1
ATOM 828 C CA . LEU A 1 102 ? -11.007 28.327 7.956 1.00 91.19 102 LEU A CA 1
ATOM 829 C C . LEU A 1 102 ? -11.225 29.185 6.704 1.00 91.19 102 LEU A C 1
ATOM 831 O O . LEU A 1 102 ? -11.186 30.414 6.782 1.00 91.19 102 LEU A O 1
ATOM 835 N N . ALA A 1 103 ? -11.501 28.556 5.561 1.00 89.25 103 ALA A N 1
ATOM 836 C CA . ALA A 1 103 ? -11.796 29.249 4.311 1.00 89.25 103 ALA A CA 1
ATOM 837 C C . ALA A 1 103 ? -13.090 30.070 4.412 1.00 89.25 103 ALA A C 1
ATOM 839 O O . ALA A 1 103 ? -13.144 31.215 3.963 1.00 89.25 103 ALA A O 1
ATOM 840 N N . TRP A 1 104 ? -14.123 29.512 5.042 1.00 88.12 104 TRP A N 1
ATOM 841 C CA . TRP A 1 104 ? -15.377 30.205 5.313 1.00 88.12 104 TRP A CA 1
ATOM 842 C C . TRP A 1 104 ? -15.184 31.379 6.275 1.00 88.12 104 TRP A C 1
ATOM 844 O O . TRP A 1 104 ? -15.694 32.466 6.018 1.00 88.12 104 TRP A O 1
ATOM 854 N N . TRP A 1 105 ? -14.393 31.206 7.335 1.00 84.06 105 TRP A N 1
ATOM 855 C CA . TRP A 1 105 ? -14.100 32.267 8.296 1.00 84.06 105 TRP A CA 1
ATOM 856 C C . TRP A 1 105 ? -13.274 33.398 7.670 1.00 84.06 105 TRP A C 1
ATOM 858 O O . TRP A 1 105 ? -13.538 34.575 7.909 1.00 84.06 105 TRP A O 1
ATOM 868 N N . SER A 1 106 ? -12.306 33.062 6.814 1.00 82.94 106 SER A N 1
ATOM 869 C CA . SER A 1 106 ? -11.558 34.038 6.014 1.00 82.94 106 SE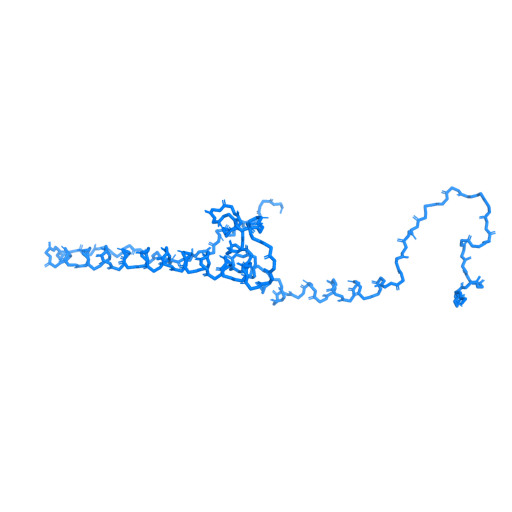R A CA 1
ATOM 870 C C . SER A 1 106 ? -12.480 34.813 5.067 1.00 82.94 106 SER A C 1
ATOM 872 O O . SER A 1 106 ? -12.432 36.040 5.041 1.00 82.94 106 SER A O 1
ATOM 874 N N . ARG A 1 107 ? -13.391 34.119 4.373 1.00 79.94 107 ARG A N 1
ATOM 875 C CA . ARG 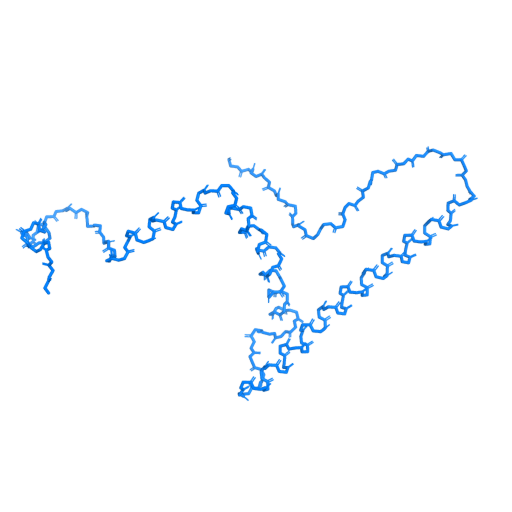A 1 107 ? -14.374 34.736 3.472 1.00 79.94 107 ARG A CA 1
ATOM 876 C C . ARG A 1 107 ? -15.357 35.651 4.210 1.00 79.94 107 ARG A C 1
ATOM 878 O O . ARG A 1 107 ? -15.679 36.714 3.696 1.00 79.94 107 ARG A O 1
ATOM 885 N N . ARG A 1 108 ? -15.799 35.276 5.417 1.00 68.56 108 ARG A N 1
ATOM 886 C CA . ARG A 1 108 ? -16.676 36.108 6.262 1.00 68.56 108 ARG A CA 1
ATOM 887 C C . ARG A 1 108 ? -15.989 37.350 6.824 1.00 68.56 108 ARG A C 1
ATOM 889 O O . ARG A 1 108 ? -16.661 38.347 7.042 1.00 68.56 108 ARG A O 1
ATOM 896 N N . ARG A 1 109 ? -14.670 37.322 7.033 1.00 59.09 109 ARG A N 1
ATOM 897 C CA . ARG A 1 109 ? -13.904 38.520 7.421 1.00 59.09 109 ARG A CA 1
ATOM 898 C C . ARG A 1 109 ? -13.648 39.492 6.262 1.00 59.09 109 ARG A C 1
ATOM 900 O O . ARG A 1 109 ? -13.346 40.648 6.522 1.00 59.09 109 ARG A O 1
ATOM 907 N N . MET A 1 110 ? -13.799 39.066 5.006 1.00 53.81 110 MET A N 1
ATOM 908 C CA . MET A 1 110 ? -13.547 39.896 3.815 1.00 53.81 110 MET A CA 1
ATOM 909 C C . MET A 1 110 ? -14.739 40.764 3.363 1.00 53.81 110 MET A C 1
ATOM 911 O O . MET A 1 110 ? -14.659 41.387 2.309 1.00 53.81 110 MET A O 1
ATOM 915 N N . THR A 1 111 ? -15.833 40.862 4.130 1.00 51.72 111 THR A N 1
ATOM 916 C CA . THR A 1 111 ? -16.941 41.793 3.817 1.00 51.72 111 THR A CA 1
ATOM 917 C C . THR A 1 111 ? -16.770 43.202 4.402 1.00 51.72 111 THR A C 1
ATOM 919 O O . THR A 1 111 ? -17.661 44.025 4.236 1.00 51.72 111 THR A O 1
ATOM 922 N N . TH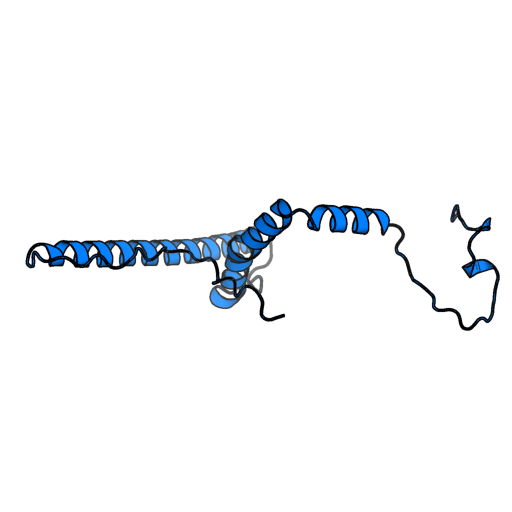R A 1 112 ? -15.616 43.523 5.002 1.00 52.41 112 THR A N 1
ATOM 923 C CA . THR A 1 112 ? -15.258 44.895 5.418 1.00 52.41 112 THR A CA 1
ATOM 924 C C . THR A 1 112 ? -13.806 45.207 5.052 1.00 52.41 112 THR A C 1
ATOM 926 O O . THR A 1 112 ? -12.957 45.341 5.923 1.00 52.41 112 THR A O 1
ATOM 929 N N . THR A 1 113 ? -13.481 45.235 3.757 1.00 45.00 113 THR A N 1
ATOM 930 C CA . THR A 1 113 ? -12.390 46.044 3.161 1.00 45.00 113 THR A CA 1
ATOM 931 C C . THR A 1 113 ? -12.375 45.811 1.654 1.00 45.00 113 THR A C 1
ATOM 933 O O . THR A 1 113 ? -11.785 44.869 1.129 1.00 45.00 113 THR A O 1
ATOM 936 N N . HIS A 1 114 ? -13.081 46.678 0.937 1.00 48.22 114 HIS A N 1
ATOM 937 C CA . HIS A 1 114 ? -13.038 46.735 -0.514 1.00 48.22 114 HIS A CA 1
ATOM 938 C C . HIS A 1 114 ? -11.717 47.376 -0.955 1.00 48.22 114 HIS A C 1
ATOM 940 O O . HIS A 1 114 ? -11.658 48.593 -1.092 1.00 48.22 114 HIS A O 1
ATOM 946 N N . THR A 1 115 ? -10.658 46.588 -1.178 1.00 48.00 115 THR A N 1
ATOM 947 C CA . THR A 1 115 ? -9.670 46.873 -2.240 1.00 48.00 115 THR A CA 1
ATOM 948 C C . THR A 1 115 ? -8.767 45.667 -2.537 1.00 48.00 115 THR A C 1
ATOM 950 O O . THR A 1 115 ? -7.898 45.289 -1.763 1.00 48.00 115 THR A O 1
ATOM 953 N N . LEU A 1 116 ? -9.044 45.058 -3.692 1.00 51.88 116 LEU A N 1
ATOM 954 C CA . LEU A 1 116 ? -8.150 44.376 -4.637 1.00 51.88 116 LEU A CA 1
ATOM 955 C C . LEU A 1 116 ? -6.771 43.889 -4.138 1.00 51.88 116 LEU A C 1
ATOM 957 O O . LEU A 1 116 ? -5.784 44.609 -4.224 1.00 51.88 116 LEU A O 1
ATOM 961 N N . HIS A 1 117 ? -6.668 42.593 -3.829 1.00 46.34 117 HIS A N 1
ATOM 962 C CA . HIS A 1 117 ? -5.565 41.756 -4.323 1.00 46.34 117 HIS A CA 1
ATOM 963 C C . HIS A 1 117 ? -5.954 40.273 -4.211 1.00 46.34 117 HIS A C 1
ATOM 965 O O . HIS A 1 117 ? -6.199 39.771 -3.119 1.00 46.34 117 HIS A O 1
ATOM 971 N N . ILE A 1 118 ? -6.047 39.566 -5.339 1.00 51.94 118 ILE A N 1
ATOM 972 C CA . ILE A 1 118 ? -6.382 38.133 -5.403 1.00 51.94 118 ILE A CA 1
ATOM 973 C C . ILE A 1 118 ? -5.066 37.343 -5.323 1.00 51.94 118 ILE A C 1
ATOM 975 O O . ILE A 1 118 ? -4.327 37.344 -6.311 1.00 51.94 118 ILE A O 1
ATOM 979 N N . PRO A 1 119 ? -4.724 36.649 -4.216 1.00 45.25 119 PRO A N 1
ATOM 980 C CA . PRO A 1 119 ? -3.595 35.742 -4.237 1.00 45.25 119 PRO A CA 1
ATOM 981 C C . PRO A 1 119 ? -4.036 34.404 -4.833 1.00 45.25 119 PRO A C 1
ATOM 983 O O . PRO A 1 119 ? -5.157 33.927 -4.637 1.00 45.25 119 PRO A O 1
ATOM 986 N N . ARG A 1 120 ? -3.129 33.828 -5.621 1.00 49.25 120 ARG A N 1
ATOM 987 C CA . ARG A 1 120 ? -3.351 32.616 -6.401 1.00 49.25 120 ARG A CA 1
ATOM 988 C C . ARG A 1 120 ? -3.835 31.446 -5.540 1.00 49.25 120 ARG A C 1
ATOM 990 O O . ARG A 1 120 ? -3.400 31.231 -4.416 1.00 49.25 120 ARG A O 1
ATOM 997 N N . LYS A 1 121 ? -4.744 30.699 -6.154 1.00 40.50 121 LYS A N 1
ATOM 998 C CA . LYS A 1 121 ? -5.385 29.456 -5.718 1.00 40.50 121 LYS A CA 1
ATOM 999 C C . LYS A 1 121 ? -4.313 28.466 -5.247 1.00 40.50 121 LYS A C 1
ATOM 1001 O O . LYS A 1 121 ? -3.395 28.153 -5.999 1.00 40.50 121 LYS A O 1
ATOM 1006 N N . TRP A 1 122 ? -4.432 28.013 -4.004 1.00 40.72 122 TRP A N 1
ATOM 1007 C CA . TRP A 1 122 ? -3.610 26.945 -3.447 1.00 40.72 122 TRP A CA 1
ATOM 1008 C C . TRP A 1 122 ? -4.336 25.630 -3.695 1.00 40.72 122 TRP A C 1
ATOM 1010 O O . TRP A 1 122 ? -5.323 25.318 -3.025 1.00 40.72 122 TRP A O 1
ATOM 1020 N N . ASP A 1 123 ? -3.877 24.885 -4.691 1.00 43.22 123 ASP A N 1
ATOM 1021 C CA . ASP A 1 123 ? -4.439 23.581 -5.005 1.00 43.22 123 ASP A CA 1
ATOM 1022 C C . ASP A 1 123 ? -4.095 22.616 -3.862 1.00 43.22 123 ASP A C 1
ATOM 1024 O O . ASP A 1 123 ? -2.926 22.335 -3.593 1.00 43.22 123 ASP A O 1
ATOM 1028 N N . PHE A 1 124 ? -5.120 22.103 -3.176 1.00 42.44 124 PHE A N 1
ATOM 1029 C CA . PHE A 1 124 ? -5.027 21.045 -2.160 1.00 42.44 124 PHE A CA 1
ATOM 1030 C C . PHE A 1 124 ? -4.654 19.703 -2.809 1.00 42.44 124 PHE A C 1
ATOM 1032 O O . PHE A 1 124 ? -5.396 18.723 -2.767 1.00 42.44 124 PHE A O 1
ATOM 1039 N N . SER A 1 125 ? -3.497 19.649 -3.457 1.00 49.44 125 SER A N 1
ATOM 1040 C CA . SER A 1 125 ? -2.967 18.432 -4.043 1.00 49.44 125 SER A CA 1
ATOM 1041 C C . SER A 1 125 ? -2.077 17.738 -3.022 1.00 49.44 125 SER A C 1
ATOM 1043 O O . SER A 1 125 ? -1.078 18.283 -2.567 1.00 49.44 125 SER A O 1
ATOM 1045 N N . THR A 1 126 ? -2.433 16.507 -2.662 1.00 53.81 126 THR A N 1
ATOM 1046 C CA . THR A 1 126 ? -1.547 15.591 -1.925 1.00 53.81 126 THR A CA 1
ATOM 1047 C C . THR A 1 126 ? -0.505 14.946 -2.837 1.00 53.81 126 THR A C 1
ATOM 1049 O O . THR A 1 126 ? 0.265 14.110 -2.365 1.00 53.81 126 THR A O 1
ATOM 1052 N N . ARG A 1 127 ? -0.445 15.324 -4.129 1.00 51.66 127 ARG A N 1
ATOM 1053 C CA . ARG A 1 127 ? 0.696 14.954 -4.969 1.00 51.66 127 ARG A CA 1
ATOM 1054 C C . ARG A 1 127 ? 1.957 15.491 -4.292 1.00 51.66 127 ARG A C 1
ATOM 1056 O O . ARG A 1 127 ? 2.035 16.704 -4.086 1.00 51.66 127 ARG A O 1
ATOM 1063 N N . PRO A 1 128 ? 2.947 14.639 -3.977 1.00 50.19 128 PRO A N 1
ATOM 1064 C CA . PRO A 1 128 ? 4.261 15.149 -3.635 1.00 50.19 128 PRO A CA 1
ATOM 1065 C C . PRO A 1 128 ? 4.716 16.046 -4.788 1.00 50.19 128 PRO A C 1
ATOM 1067 O O . PRO A 1 128 ? 4.482 15.717 -5.957 1.00 50.19 128 PRO A O 1
ATOM 1070 N N . PHE A 1 129 ? 5.302 17.198 -4.458 1.00 54.69 129 PHE A N 1
ATOM 1071 C CA . PHE A 1 129 ? 5.946 18.058 -5.443 1.00 54.69 129 PHE A CA 1
ATOM 1072 C C . PHE A 1 129 ? 6.941 17.169 -6.195 1.00 54.69 129 PHE A C 1
ATOM 1074 O O . PHE A 1 129 ? 7.918 16.695 -5.617 1.00 54.69 129 PHE A O 1
ATOM 1081 N N . LEU A 1 130 ? 6.633 16.844 -7.452 1.00 48.00 130 LEU A N 1
ATOM 1082 C CA . LEU A 1 130 ? 7.543 16.112 -8.318 1.00 48.00 130 LEU A CA 1
ATOM 1083 C C . LEU A 1 130 ? 8.723 17.053 -8.536 1.00 48.00 130 LEU A C 1
ATOM 1085 O O . LEU A 1 130 ? 8.645 17.961 -9.362 1.00 48.00 130 LEU A O 1
ATOM 1089 N N . PHE A 1 131 ? 9.783 16.862 -7.754 1.00 44.22 131 PHE A N 1
ATOM 1090 C CA . PHE A 1 131 ? 11.094 17.425 -8.024 1.00 44.22 131 PHE A CA 1
ATOM 1091 C C . PHE A 1 131 ? 11.547 16.807 -9.351 1.00 44.22 131 PHE A C 1
ATOM 1093 O O . PHE A 1 131 ? 12.113 15.719 -9.402 1.00 44.22 131 PHE A O 1
ATOM 1100 N N . LYS A 1 132 ? 11.141 17.437 -10.456 1.00 41.78 132 LYS A N 1
ATOM 1101 C CA . LYS A 1 132 ? 11.591 17.094 -11.799 1.00 41.78 132 LYS A CA 1
ATOM 1102 C C . LYS A 1 132 ? 13.079 17.452 -11.862 1.00 41.78 132 LYS A C 1
ATOM 1104 O O . LYS A 1 132 ? 13.414 18.615 -12.019 1.00 41.78 132 LYS A O 1
ATOM 1109 N N . ASN A 1 133 ? 13.909 16.420 -11.736 1.00 36.50 133 ASN A N 1
ATOM 1110 C CA . ASN A 1 133 ? 15.240 16.262 -12.325 1.00 36.50 133 ASN A CA 1
ATOM 1111 C C . ASN A 1 133 ? 16.301 17.332 -11.989 1.00 36.50 133 ASN A C 1
ATOM 1113 O O . ASN A 1 133 ? 16.448 18.320 -12.700 1.00 36.50 133 ASN A O 1
ATOM 1117 N N . ILE A 1 134 ? 17.136 17.037 -10.987 1.00 39.81 134 ILE A N 1
ATOM 1118 C CA . ILE A 1 134 ? 18.588 17.229 -11.122 1.00 39.81 134 ILE A CA 1
ATOM 1119 C C . ILE A 1 134 ? 19.140 15.853 -11.503 1.00 39.81 134 ILE A C 1
ATOM 1121 O O . ILE A 1 134 ? 19.240 14.986 -10.640 1.00 39.81 134 ILE A O 1
ATOM 1125 N N . CYS A 1 135 ? 19.365 15.658 -12.800 1.00 35.41 135 CYS A N 1
ATOM 1126 C CA . CYS A 1 135 ? 20.313 14.742 -13.439 1.00 35.41 135 CYS A CA 1
ATOM 1127 C C . CYS A 1 135 ? 20.362 15.129 -14.917 1.00 35.41 135 CYS A C 1
ATOM 1129 O O . CYS A 1 135 ? 19.267 15.217 -15.522 1.00 35.41 135 CYS A O 1
#